Protein AF-A0ABD5V2D1-F1 (afdb_monomer_lite)

Organism: NCBI:txid175632

Sequence (102 aa):
MLSLGTVVGLAFIVGVHTVIASILVRFFRLRLDTRGGMVVFSLVLVPVALAVSLLFLGQLPIFGGVDRQTVMLVAILLPLLLGFAIDLFWMPTPEEVEAARR

Structure (mmCIF, N/CA/C/O backbone):
data_AF-A0ABD5V2D1-F1
#
_entry.id   AF-A0ABD5V2D1-F1
#
loop_
_atom_site.group_PDB
_atom_site.id
_atom_site.type_symbol
_atom_site.label_atom_id
_atom_site.label_alt_id
_atom_site.label_comp_id
_atom_site.label_asym_id
_atom_site.label_entity_id
_atom_site.label_seq_id
_atom_site.pdbx_PDB_ins_code
_atom_site.Cartn_x
_atom_site.Cartn_y
_atom_site.Cartn_z
_atom_site.occupancy
_atom_site.B_iso_or_equiv
_atom_site.auth_seq_id
_atom_site.auth_comp_id
_atom_site.auth_asym_id
_atom_site.auth_atom_id
_atom_site.pdbx_PDB_model_num
ATOM 1 N N . MET A 1 1 ? 22.477 1.439 -15.214 1.00 73.44 1 MET A N 1
ATOM 2 C CA . MET A 1 1 ? 22.058 2.694 -14.549 1.00 73.44 1 MET A CA 1
ATOM 3 C C . MET A 1 1 ? 20.544 2.790 -14.648 1.00 73.44 1 MET A C 1
ATOM 5 O O . MET A 1 1 ? 20.020 2.434 -15.696 1.00 73.44 1 MET A O 1
ATOM 9 N N . LEU A 1 2 ? 19.850 3.201 -13.582 1.00 83.94 2 LEU A N 1
ATOM 10 C CA . LEU A 1 2 ? 18.399 3.423 -13.628 1.00 83.94 2 LEU A CA 1
ATOM 11 C C . LEU A 1 2 ? 18.104 4.724 -14.375 1.00 83.94 2 LEU A C 1
ATOM 13 O O . LEU A 1 2 ? 18.794 5.721 -14.164 1.00 83.94 2 LEU A O 1
ATOM 17 N N . SER A 1 3 ? 17.096 4.716 -15.244 1.00 89.56 3 SER A N 1
ATOM 18 C CA . SER A 1 3 ? 16.662 5.938 -15.922 1.00 89.56 3 SER A CA 1
ATOM 19 C C . SER A 1 3 ? 15.811 6.802 -14.986 1.00 89.56 3 SER A C 1
ATOM 21 O O . SER A 1 3 ? 15.143 6.282 -14.089 1.00 89.56 3 SER A O 1
ATOM 23 N N . LEU A 1 4 ? 15.777 8.118 -15.220 1.00 90.25 4 LEU A N 1
ATOM 24 C CA . LEU A 1 4 ? 14.874 9.017 -14.492 1.00 90.25 4 LEU A CA 1
ATOM 25 C C . LEU A 1 4 ? 13.406 8.589 -14.653 1.00 90.25 4 LEU A C 1
ATOM 27 O O . LEU A 1 4 ? 12.660 8.587 -13.678 1.00 90.25 4 LEU A O 1
ATOM 31 N N . GLY A 1 5 ? 13.011 8.162 -15.858 1.00 89.75 5 GLY A N 1
ATOM 32 C CA . GLY A 1 5 ? 11.663 7.652 -16.125 1.00 89.75 5 GLY A CA 1
ATOM 33 C C . GLY A 1 5 ? 11.323 6.419 -15.286 1.00 89.75 5 GLY A C 1
ATOM 34 O O . GLY A 1 5 ? 10.216 6.325 -14.762 1.00 89.75 5 GLY A O 1
ATOM 35 N N . THR A 1 6 ? 12.297 5.531 -15.070 1.00 90.06 6 THR A N 1
ATOM 36 C CA . THR A 1 6 ? 12.155 4.350 -14.206 1.00 90.06 6 THR A CA 1
ATOM 37 C C . THR A 1 6 ? 11.908 4.734 -12.758 1.00 90.06 6 THR A C 1
ATOM 39 O O . THR A 1 6 ? 10.995 4.207 -12.125 1.00 90.06 6 THR A O 1
ATOM 42 N N . VAL A 1 7 ? 12.692 5.677 -12.236 1.00 91.75 7 VAL A N 1
ATOM 43 C CA . VAL A 1 7 ? 12.557 6.141 -10.851 1.00 91.75 7 VAL A CA 1
ATOM 44 C C . VAL A 1 7 ? 11.211 6.836 -10.642 1.00 91.75 7 VAL A C 1
ATOM 46 O O . VAL A 1 7 ? 10.490 6.501 -9.705 1.00 91.75 7 VAL A O 1
ATOM 49 N N . VAL A 1 8 ? 10.840 7.758 -11.534 1.00 92.69 8 VAL A N 1
ATOM 50 C CA . VAL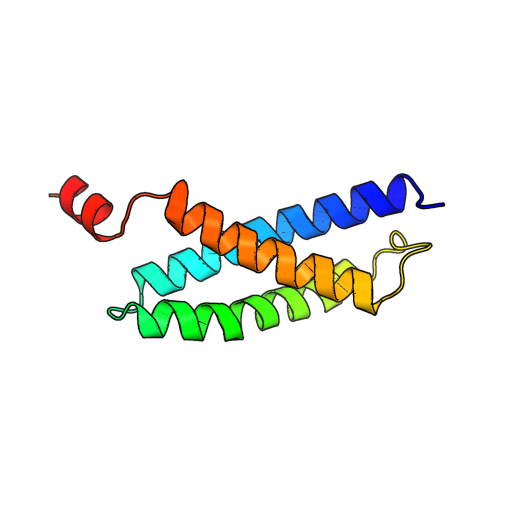 A 1 8 ? 9.569 8.495 -11.456 1.00 92.69 8 VAL A CA 1
ATOM 51 C C . VAL A 1 8 ? 8.373 7.554 -11.606 1.00 92.69 8 VAL A C 1
ATOM 53 O O . VAL A 1 8 ? 7.416 7.653 -10.842 1.00 92.69 8 VAL A O 1
ATOM 56 N N . GLY A 1 9 ? 8.439 6.606 -12.542 1.00 91.06 9 GLY A N 1
ATOM 57 C CA . GLY A 1 9 ? 7.392 5.612 -12.760 1.00 91.06 9 GLY A CA 1
ATOM 58 C C . GLY A 1 9 ? 7.154 4.718 -11.548 1.00 91.06 9 GLY A C 1
ATOM 59 O O . GLY A 1 9 ? 6.015 4.543 -11.115 1.00 91.06 9 GLY A O 1
ATOM 60 N N . LEU A 1 10 ? 8.232 4.196 -10.957 1.00 92.19 10 LEU A N 1
ATOM 61 C CA . LEU A 1 10 ? 8.148 3.404 -9.731 1.00 92.19 10 LEU A CA 1
ATOM 62 C C . LEU A 1 10 ? 7.605 4.225 -8.562 1.00 92.19 10 LEU A C 1
ATOM 64 O O . LEU A 1 10 ? 6.714 3.752 -7.862 1.00 92.19 10 LEU A O 1
ATOM 68 N N . ALA A 1 11 ? 8.092 5.453 -8.372 1.00 94.19 11 ALA A N 1
ATOM 69 C CA . ALA A 1 11 ? 7.614 6.334 -7.309 1.00 94.19 11 ALA A CA 1
ATOM 70 C C . ALA A 1 11 ? 6.114 6.634 -7.447 1.00 94.19 11 ALA A C 1
ATOM 72 O O . ALA A 1 11 ? 5.381 6.569 -6.460 1.00 94.19 11 ALA A O 1
ATOM 73 N N . PHE A 1 12 ? 5.642 6.895 -8.670 1.00 9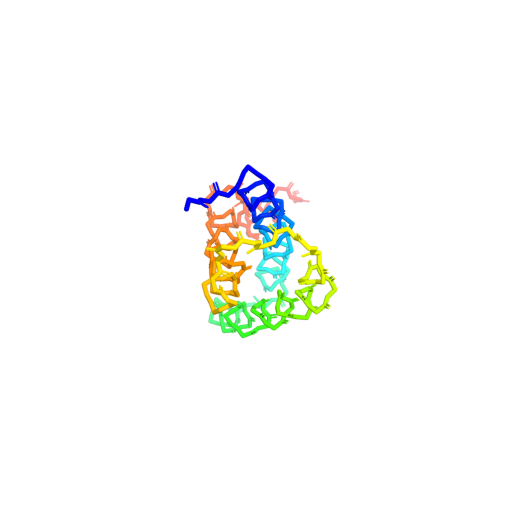4.19 12 PHE A N 1
ATOM 74 C CA . PHE A 1 12 ? 4.225 7.109 -8.950 1.00 94.19 12 PHE A CA 1
ATOM 75 C C . PHE A 1 12 ? 3.380 5.888 -8.569 1.00 94.19 12 PHE A C 1
ATOM 77 O O . PHE A 1 12 ? 2.397 6.023 -7.842 1.00 94.19 12 PHE A O 1
ATOM 84 N N . ILE A 1 13 ? 3.784 4.689 -8.996 1.00 94.75 13 ILE A N 1
ATOM 85 C CA . ILE A 1 13 ? 3.051 3.452 -8.688 1.00 94.75 13 ILE A CA 1
ATOM 86 C C . ILE A 1 13 ? 3.053 3.167 -7.196 1.00 94.75 13 ILE A C 1
ATOM 88 O O . ILE A 1 13 ? 2.001 2.860 -6.643 1.00 94.75 13 ILE A O 1
ATOM 92 N N . VAL A 1 14 ? 4.201 3.309 -6.532 1.00 96.75 14 VAL A N 1
ATOM 93 C CA . VAL A 1 14 ? 4.302 3.159 -5.076 1.00 96.75 14 VAL A CA 1
ATOM 94 C C . VAL A 1 14 ? 3.367 4.144 -4.379 1.00 96.75 14 VAL A C 1
ATOM 96 O O . VAL A 1 14 ? 2.657 3.743 -3.461 1.00 96.75 14 VAL A O 1
ATOM 99 N N . GLY A 1 15 ? 3.298 5.398 -4.831 1.00 97.81 15 GLY A N 1
ATOM 100 C CA . GLY A 1 15 ? 2.370 6.397 -4.299 1.00 97.81 15 GLY A CA 1
ATOM 101 C C . GLY A 1 15 ? 0.905 5.982 -4.453 1.00 97.81 15 GLY A C 1
ATOM 102 O O . GLY A 1 15 ? 0.178 5.917 -3.463 1.00 97.81 15 GLY A O 1
ATOM 103 N N . VAL A 1 16 ? 0.484 5.625 -5.671 1.00 97.19 16 VAL A N 1
ATOM 104 C CA . VAL A 1 16 ? -0.888 5.162 -5.957 1.00 97.19 16 VAL A CA 1
ATOM 105 C C . VAL A 1 16 ? -1.237 3.931 -5.122 1.00 97.19 16 VAL A C 1
ATOM 107 O O . VAL A 1 16 ? -2.279 3.883 -4.472 1.00 97.19 16 VAL A O 1
ATOM 110 N N . HIS A 1 17 ? -0.349 2.944 -5.087 1.00 98.00 17 HIS A N 1
ATOM 111 C CA . HIS A 1 17 ? -0.545 1.732 -4.307 1.00 98.00 17 HIS A CA 1
ATOM 112 C C . HIS A 1 17 ? -0.574 1.997 -2.806 1.00 98.00 17 HIS A C 1
ATOM 114 O O . HIS A 1 17 ? -1.312 1.323 -2.096 1.00 98.00 17 HIS A O 1
ATOM 120 N N . THR A 1 18 ? 0.183 2.979 -2.315 1.00 98.69 18 THR A N 1
ATOM 121 C CA . THR A 1 18 ? 0.160 3.357 -0.897 1.00 98.69 18 THR A CA 1
ATOM 122 C C . THR A 1 18 ? -1.198 3.942 -0.538 1.00 98.69 18 THR A C 1
ATOM 124 O O . THR A 1 18 ? -1.763 3.571 0.483 1.00 98.69 18 THR A O 1
ATOM 127 N N . VAL A 1 19 ? -1.778 4.781 -1.403 1.00 98.44 19 VAL A N 1
ATOM 128 C CA . VAL A 1 19 ? -3.147 5.286 -1.212 1.00 98.44 19 VAL A CA 1
ATOM 129 C C . VAL A 1 19 ? -4.151 4.132 -1.164 1.00 98.44 19 VAL A C 1
ATOM 131 O O . VAL A 1 19 ? -4.951 4.062 -0.232 1.00 98.44 19 VAL A O 1
ATOM 134 N N . ILE A 1 20 ? -4.082 3.195 -2.118 1.00 98.44 20 ILE A N 1
ATOM 135 C CA . ILE A 1 20 ? -4.960 2.013 -2.145 1.00 98.44 20 ILE A CA 1
ATOM 136 C C . ILE A 1 20 ? -4.799 1.188 -0.859 1.00 98.44 20 ILE A C 1
ATOM 138 O O . ILE A 1 20 ? -5.793 0.838 -0.223 1.00 98.44 20 ILE A O 1
ATOM 142 N N . ALA A 1 21 ? -3.559 0.905 -0.456 1.00 98.69 21 ALA A N 1
ATOM 143 C CA . ALA A 1 21 ? -3.253 0.128 0.736 1.00 98.69 21 ALA A CA 1
ATOM 144 C C . ALA A 1 21 ? -3.780 0.804 2.006 1.00 98.69 21 ALA A C 1
ATOM 146 O O . ALA A 1 21 ? -4.488 0.158 2.775 1.00 98.69 21 ALA A O 1
ATOM 147 N N . SER A 1 22 ? -3.520 2.101 2.196 1.00 98.50 22 SER A N 1
ATOM 148 C CA . SER A 1 22 ? -4.028 2.873 3.337 1.00 98.50 22 SER A CA 1
ATOM 149 C C . SER A 1 22 ? -5.552 2.821 3.431 1.00 98.50 22 SER A C 1
ATOM 151 O O . SER A 1 22 ? -6.094 2.607 4.513 1.00 98.50 22 SER A O 1
ATOM 153 N N . ILE A 1 23 ? -6.258 2.967 2.303 1.00 98.44 23 ILE A N 1
ATOM 154 C CA . ILE A 1 23 ? -7.727 2.907 2.269 1.00 98.44 23 ILE A CA 1
ATOM 155 C C . ILE A 1 23 ? -8.229 1.517 2.666 1.00 98.44 23 ILE A C 1
ATOM 157 O O . ILE A 1 23 ? -9.147 1.409 3.477 1.00 98.44 23 ILE A O 1
ATOM 161 N N . LEU A 1 24 ? -7.646 0.453 2.112 1.00 98.50 24 LEU A N 1
ATOM 162 C CA . LEU A 1 24 ? -8.087 -0.915 2.386 1.00 98.50 24 LEU A CA 1
ATOM 163 C C . LEU A 1 24 ? -7.778 -1.350 3.822 1.00 98.50 24 LEU A C 1
ATOM 165 O O . LEU A 1 24 ? -8.657 -1.891 4.490 1.00 98.50 24 LEU A O 1
ATOM 169 N N . VAL A 1 25 ? -6.572 -1.065 4.326 1.00 98.00 25 VAL A N 1
ATOM 170 C CA . VAL A 1 25 ? -6.206 -1.316 5.730 1.00 98.00 25 VAL A CA 1
ATOM 171 C C . VAL A 1 25 ? -7.179 -0.586 6.657 1.00 98.00 25 VAL A C 1
ATOM 173 O O . VAL A 1 25 ? -7.742 -1.196 7.571 1.00 98.00 25 VAL A O 1
ATOM 176 N N . ARG A 1 26 ? -7.460 0.695 6.369 1.00 96.44 26 ARG A N 1
ATOM 177 C CA . ARG A 1 26 ? -8.432 1.488 7.128 1.00 96.44 26 ARG A CA 1
ATOM 178 C C . ARG A 1 26 ? -9.827 0.878 7.074 1.00 96.44 26 ARG A C 1
ATOM 180 O O . ARG A 1 26 ? -10.499 0.789 8.098 1.00 96.44 26 ARG A O 1
ATOM 187 N N . PHE A 1 27 ? -10.270 0.451 5.896 1.00 96.94 27 PHE A N 1
ATOM 188 C CA . PHE A 1 27 ? -11.566 -0.190 5.717 1.00 96.94 27 PHE A CA 1
ATOM 189 C C . PHE A 1 27 ? -11.689 -1.448 6.582 1.00 96.94 27 PHE A C 1
ATOM 191 O O . PHE A 1 27 ? -12.672 -1.582 7.306 1.00 96.94 27 PHE A O 1
ATOM 198 N N . PHE A 1 28 ? -10.688 -2.333 6.576 1.00 96.75 28 PHE A N 1
ATOM 199 C CA . PHE A 1 28 ? -10.716 -3.538 7.407 1.00 96.75 28 PHE A CA 1
ATOM 200 C C . PHE A 1 28 ? -10.702 -3.213 8.898 1.00 96.75 28 PHE A C 1
ATOM 202 O O . PHE A 1 28 ? -11.445 -3.835 9.650 1.00 96.75 28 PHE A O 1
ATOM 209 N N . ARG A 1 29 ? -9.932 -2.207 9.325 1.00 94.00 29 ARG A N 1
ATOM 210 C CA . ARG A 1 29 ? -9.906 -1.763 10.725 1.00 94.00 29 ARG A CA 1
ATOM 211 C C . ARG A 1 29 ? -11.244 -1.201 11.210 1.00 94.00 29 ARG A C 1
ATOM 213 O O . ARG A 1 29 ? -11.565 -1.357 12.378 1.00 94.00 29 ARG A O 1
ATOM 220 N N . LEU A 1 30 ? -12.010 -0.556 10.330 1.00 94.38 30 LEU A N 1
ATOM 221 C CA . LEU A 1 30 ? -13.333 -0.010 10.654 1.00 94.38 30 LEU A CA 1
ATOM 222 C C . LEU A 1 30 ? -14.467 -1.037 10.539 1.00 94.38 30 LEU A C 1
ATOM 224 O O . LEU A 1 30 ? -15.550 -0.805 11.065 1.00 94.38 30 LEU A O 1
ATOM 228 N N . ARG A 1 31 ? -14.270 -2.120 9.778 1.00 94.38 31 ARG A N 1
ATOM 229 C CA . ARG A 1 31 ? -15.321 -3.108 9.478 1.00 94.38 31 ARG A CA 1
ATOM 230 C C . ARG A 1 31 ? -15.194 -4.412 10.246 1.00 94.38 31 ARG A C 1
ATOM 232 O O . ARG A 1 31 ? -16.176 -5.142 10.322 1.00 94.38 31 ARG A O 1
ATOM 239 N N . LEU A 1 32 ? -14.003 -4.734 10.734 1.00 93.75 32 LEU A N 1
ATOM 240 C CA . LEU A 1 32 ? -13.743 -5.964 11.464 1.00 93.75 32 LEU A CA 1
ATOM 241 C C . LEU A 1 32 ? -13.555 -5.636 12.941 1.00 93.75 32 LEU A C 1
ATOM 243 O O . LEU A 1 32 ? -12.603 -4.958 13.313 1.00 93.75 32 LEU A O 1
ATOM 247 N N . ASP A 1 33 ? -14.412 -6.208 13.780 1.00 86.88 33 ASP A N 1
ATOM 248 C CA . ASP A 1 33 ? -14.402 -5.973 15.231 1.00 86.88 33 ASP A CA 1
ATOM 249 C C . ASP A 1 33 ? -13.196 -6.611 15.942 1.00 86.88 33 ASP A C 1
ATOM 251 O O . ASP A 1 33 ? -12.958 -6.392 17.129 1.00 86.88 33 ASP A O 1
ATOM 255 N N . THR A 1 34 ? -12.408 -7.426 15.230 1.00 90.12 34 THR A N 1
ATOM 256 C CA . THR A 1 34 ? -11.232 -8.100 15.787 1.00 90.12 34 THR A CA 1
ATOM 257 C C . THR A 1 34 ? -9.942 -7.578 15.169 1.00 90.12 34 THR A C 1
ATOM 259 O O . THR A 1 34 ? -9.780 -7.516 13.947 1.00 90.12 34 THR A O 1
ATOM 262 N N . ARG A 1 35 ? -8.955 -7.297 16.031 1.00 82.69 35 ARG A N 1
ATOM 263 C CA . ARG A 1 35 ? -7.607 -6.889 15.598 1.00 82.69 35 ARG A CA 1
ATOM 264 C C . ARG A 1 35 ? -6.949 -7.937 14.694 1.00 82.69 35 ARG A C 1
ATOM 266 O O . ARG A 1 35 ? -6.303 -7.583 13.715 1.00 82.69 35 ARG A O 1
ATOM 273 N N . GLY A 1 36 ? -7.148 -9.224 14.988 1.00 90.94 36 GLY A N 1
ATOM 274 C CA . GLY A 1 36 ? -6.618 -10.322 14.172 1.00 90.94 36 GLY A CA 1
ATOM 275 C C . GLY A 1 36 ? -7.231 -10.377 12.771 1.00 90.94 36 GLY A C 1
ATOM 276 O O . GLY A 1 36 ? -6.502 -10.555 11.797 1.00 90.94 36 GLY A O 1
ATOM 277 N N . GLY A 1 37 ? -8.546 -10.152 12.655 1.00 91.56 37 GLY A N 1
ATOM 278 C CA . GLY A 1 37 ? -9.232 -10.089 11.365 1.00 91.56 37 GLY A CA 1
ATOM 279 C C . GLY A 1 37 ? -8.661 -8.986 10.477 1.00 91.56 37 GLY A C 1
ATOM 280 O O . GLY A 1 37 ? -8.287 -9.250 9.338 1.00 91.56 37 GLY A O 1
ATOM 281 N N . MET A 1 38 ? -8.502 -7.776 11.019 1.00 93.38 38 MET A N 1
ATOM 282 C CA . MET A 1 38 ? -7.904 -6.647 10.298 1.00 93.38 38 MET A CA 1
ATOM 283 C C . MET A 1 38 ? -6.521 -6.979 9.724 1.00 93.38 38 MET A C 1
ATOM 285 O O . MET A 1 38 ? -6.278 -6.726 8.542 1.00 93.38 38 MET A O 1
ATOM 289 N N . VAL A 1 39 ? -5.641 -7.603 10.515 1.00 95.62 39 VAL A N 1
ATOM 290 C CA . VAL A 1 39 ? -4.288 -7.969 10.067 1.00 95.62 39 VAL A CA 1
ATOM 291 C C . VAL A 1 39 ? -4.335 -9.028 8.967 1.00 95.62 39 VAL A C 1
ATOM 293 O O . VAL A 1 39 ? -3.732 -8.832 7.915 1.00 95.62 39 VAL A O 1
ATOM 296 N N . VAL A 1 40 ? -5.072 -10.124 9.169 1.00 97.56 40 VAL A N 1
ATOM 297 C CA . VAL A 1 40 ? -5.141 -11.230 8.197 1.00 97.56 40 VAL A CA 1
ATOM 298 C C . VAL A 1 40 ? -5.727 -10.759 6.866 1.00 97.56 40 VAL A C 1
ATOM 300 O O . VAL A 1 40 ? -5.137 -11.004 5.815 1.00 97.56 40 VAL A O 1
ATOM 303 N N . PHE A 1 41 ? -6.850 -10.037 6.897 1.00 96.50 41 PHE A N 1
ATOM 304 C CA . PHE A 1 41 ? -7.478 -9.529 5.677 1.00 96.50 41 PHE A CA 1
ATOM 305 C C . PHE A 1 41 ? -6.585 -8.519 4.958 1.00 96.50 41 PHE A C 1
ATOM 307 O O . PHE A 1 41 ? -6.479 -8.572 3.734 1.00 96.50 41 PHE A O 1
ATOM 314 N N . SER A 1 42 ? -5.883 -7.658 5.695 1.00 97.75 42 SER A N 1
ATOM 315 C CA . SER A 1 42 ? -4.941 -6.713 5.095 1.00 97.75 42 SER A CA 1
ATOM 316 C C . SER A 1 42 ? -3.759 -7.428 4.435 1.00 97.75 42 SER A C 1
ATOM 318 O O . SER A 1 42 ? -3.442 -7.141 3.286 1.00 97.75 42 SER A O 1
ATOM 320 N N . LEU A 1 43 ? -3.141 -8.403 5.110 1.00 97.94 43 LEU A N 1
ATOM 321 C CA . LEU A 1 43 ? -1.988 -9.143 4.582 1.00 97.94 43 LEU A CA 1
ATOM 322 C C . LEU A 1 43 ? -2.322 -10.022 3.369 1.00 97.94 43 LEU A C 1
ATOM 324 O O . LEU A 1 43 ? -1.420 -10.355 2.607 1.00 97.94 43 LEU A O 1
ATOM 328 N N . VAL A 1 44 ? -3.590 -10.392 3.172 1.00 98.19 44 VAL A N 1
ATOM 329 C CA . VAL A 1 44 ? -4.018 -11.218 2.032 1.00 98.19 44 VAL A CA 1
ATOM 330 C C . VAL A 1 44 ? -4.635 -10.368 0.924 1.00 98.19 44 VAL A C 1
ATOM 332 O O . VAL A 1 44 ? -4.181 -10.413 -0.218 1.00 98.19 44 VAL A O 1
ATOM 335 N N . LEU A 1 45 ? -5.660 -9.570 1.232 1.00 98.38 45 LEU A N 1
ATOM 336 C CA . LEU A 1 45 ? -6.447 -8.881 0.208 1.00 98.38 45 LEU A CA 1
ATOM 337 C C . LEU A 1 45 ? -5.781 -7.610 -0.318 1.00 98.38 45 LEU A C 1
ATOM 339 O O . LEU A 1 45 ? -5.973 -7.286 -1.489 1.00 98.38 45 LEU A O 1
ATOM 343 N N . VAL A 1 46 ? -4.979 -6.905 0.490 1.00 98.44 46 VAL A N 1
ATOM 344 C CA . VAL A 1 46 ? -4.274 -5.709 -0.000 1.00 98.44 46 VAL A CA 1
ATOM 345 C C . VAL A 1 46 ? -3.245 -6.097 -1.063 1.00 98.44 46 VAL A C 1
ATOM 347 O O . VAL A 1 46 ? -3.337 -5.550 -2.161 1.00 98.44 46 VAL A O 1
ATOM 350 N N . PRO A 1 47 ? -2.339 -7.078 -0.853 1.00 98.31 47 PRO A N 1
ATOM 351 C CA . PRO A 1 47 ? -1.429 -7.517 -1.911 1.00 98.31 47 PRO A CA 1
ATOM 352 C C . PRO A 1 47 ? -2.136 -7.974 -3.183 1.00 98.31 47 PRO A C 1
ATOM 354 O O . PRO A 1 47 ? -1.670 -7.659 -4.274 1.00 98.31 47 PRO A O 1
ATOM 357 N N . VAL A 1 48 ? -3.273 -8.668 -3.059 1.00 98.25 48 VAL A N 1
ATOM 358 C CA . VAL A 1 48 ? -4.082 -9.079 -4.216 1.00 98.25 48 VAL A CA 1
ATOM 359 C C . VAL A 1 48 ? -4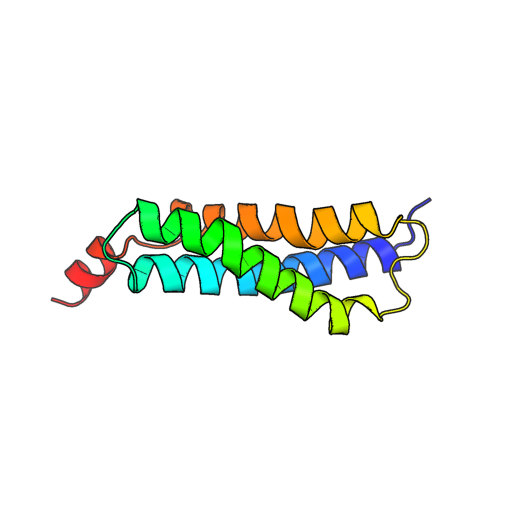.604 -7.860 -4.975 1.00 98.25 48 VAL A C 1
ATOM 361 O O . VAL A 1 48 ? -4.444 -7.794 -6.191 1.00 98.25 48 VAL A O 1
ATOM 364 N N . ALA A 1 49 ? -5.164 -6.865 -4.285 1.00 98.12 49 ALA A N 1
ATOM 365 C CA . ALA A 1 49 ? -5.641 -5.636 -4.918 1.00 98.12 49 ALA A CA 1
ATOM 366 C C . ALA A 1 49 ? -4.508 -4.870 -5.626 1.00 98.12 49 ALA A C 1
ATOM 368 O O . ALA A 1 49 ? -4.676 -4.422 -6.762 1.00 98.12 49 ALA A O 1
ATOM 369 N N . LEU A 1 50 ? -3.334 -4.773 -4.995 1.00 98.12 50 LEU A N 1
ATOM 370 C CA . LEU A 1 50 ? -2.153 -4.146 -5.596 1.00 98.12 50 LEU A CA 1
ATOM 371 C C . LEU A 1 50 ? -1.643 -4.935 -6.814 1.00 98.12 50 LEU A C 1
ATOM 373 O O . LEU A 1 50 ? -1.299 -4.346 -7.837 1.00 98.12 50 LEU A O 1
ATOM 377 N N . ALA A 1 51 ? -1.636 -6.268 -6.749 1.00 95.94 51 ALA A N 1
ATOM 378 C CA . ALA A 1 51 ? -1.256 -7.119 -7.874 1.00 95.94 51 ALA A CA 1
ATOM 379 C C . ALA A 1 51 ? -2.228 -6.977 -9.058 1.00 95.94 51 ALA A C 1
ATOM 381 O O . ALA A 1 51 ? -1.787 -6.893 -10.203 1.00 95.94 51 ALA A O 1
ATOM 382 N N . VAL A 1 52 ? -3.536 -6.887 -8.794 1.00 96.06 52 VAL A N 1
ATOM 383 C CA . VAL A 1 52 ? -4.552 -6.625 -9.826 1.00 96.06 52 VAL A CA 1
ATOM 384 C C . VAL A 1 52 ? -4.351 -5.243 -10.451 1.00 96.06 52 VAL A C 1
ATOM 386 O O . VAL A 1 52 ? -4.376 -5.120 -11.671 1.00 96.06 52 VAL A O 1
ATOM 389 N N . SER A 1 53 ? -4.076 -4.214 -9.646 1.00 94.06 53 SER A N 1
ATOM 390 C CA . SER A 1 53 ? -3.750 -2.864 -10.131 1.00 94.06 53 SER A CA 1
ATOM 391 C C . SER A 1 53 ? -2.524 -2.856 -11.065 1.00 94.06 53 SER A C 1
ATOM 393 O O . SER A 1 53 ? -2.534 -2.211 -12.119 1.00 94.06 53 SER A O 1
ATOM 395 N N . LEU A 1 54 ? -1.496 -3.657 -10.757 1.00 91.81 54 LEU A N 1
ATOM 396 C CA . LEU A 1 54 ? -0.315 -3.827 -11.614 1.00 91.81 54 LEU A CA 1
ATOM 397 C C . LEU A 1 54 ? -0.612 -4.455 -12.977 1.00 91.81 54 LEU A C 1
ATOM 399 O O . LEU A 1 54 ? 0.167 -4.230 -13.900 1.00 91.81 54 LEU A O 1
ATOM 403 N N . LEU A 1 55 ? -1.709 -5.197 -13.156 1.00 90.12 55 LEU A N 1
ATOM 404 C CA . LEU A 1 55 ? -2.080 -5.706 -14.484 1.00 90.12 55 LEU A CA 1
ATOM 405 C C . LEU A 1 55 ? -2.327 -4.563 -15.477 1.00 90.12 55 LEU A C 1
ATOM 407 O O . LEU A 1 55 ? -2.057 -4.719 -16.669 1.00 90.12 55 LEU A O 1
ATOM 411 N N . PHE A 1 56 ? -2.776 -3.411 -14.970 1.00 88.19 56 PHE A N 1
ATOM 412 C CA . PHE A 1 56 ? -3.036 -2.204 -15.747 1.00 88.19 56 PHE A CA 1
ATOM 413 C C . PHE A 1 56 ? -1.826 -1.262 -15.745 1.00 88.19 56 PHE A C 1
ATOM 415 O O . PHE A 1 56 ? -1.335 -0.880 -16.805 1.00 88.19 56 PHE A O 1
ATOM 422 N N . LEU A 1 57 ? -1.296 -0.924 -14.563 1.00 84.25 57 LEU A N 1
ATOM 423 C CA . LEU A 1 57 ? -0.186 0.033 -14.423 1.00 84.25 57 LEU A CA 1
ATOM 424 C C . LEU A 1 57 ? 1.166 -0.534 -14.885 1.00 84.25 57 LEU A C 1
ATOM 426 O O . LEU A 1 57 ? 2.046 0.209 -15.314 1.00 84.25 57 LEU A O 1
ATOM 430 N N . GLY A 1 58 ? 1.335 -1.854 -14.826 1.00 78.62 58 GLY A N 1
ATOM 431 C CA . GLY A 1 58 ? 2.556 -2.550 -15.229 1.00 78.62 58 GLY A CA 1
ATOM 432 C C . GLY A 1 58 ? 2.791 -2.588 -16.741 1.00 78.62 58 GLY A C 1
ATOM 433 O O . GLY A 1 58 ? 3.864 -3.005 -17.164 1.00 78.62 58 GLY A O 1
ATOM 434 N N . GLN A 1 59 ? 1.826 -2.142 -17.553 1.00 80.88 59 GLN A N 1
ATOM 435 C CA . GLN A 1 59 ? 1.965 -2.059 -19.015 1.00 80.88 59 GLN A CA 1
ATOM 436 C C . GLN A 1 59 ? 2.765 -0.830 -19.471 1.00 80.88 59 GLN A C 1
ATOM 438 O O . GLN A 1 59 ? 3.107 -0.709 -20.646 1.00 80.88 59 GLN A O 1
ATOM 443 N N . LEU A 1 60 ? 3.048 0.109 -18.564 1.00 80.25 60 LEU A N 1
ATOM 444 C CA . LEU A 1 60 ? 3.775 1.326 -18.899 1.00 80.25 60 LEU A CA 1
ATOM 445 C C . LEU A 1 60 ? 5.229 0.991 -19.293 1.00 80.25 60 LEU A C 1
ATOM 447 O O . LEU A 1 60 ? 5.915 0.288 -18.547 1.00 80.25 60 LEU A O 1
ATOM 451 N N . PRO A 1 61 ? 5.759 1.532 -20.408 1.00 78.12 61 PRO A N 1
ATOM 452 C CA . PRO A 1 61 ? 7.113 1.240 -20.892 1.00 78.12 61 PRO A CA 1
ATOM 453 C C . PRO A 1 61 ? 8.200 1.995 -20.101 1.00 78.12 61 PRO A C 1
ATOM 455 O O . PRO A 1 61 ? 9.181 2.475 -20.661 1.00 78.12 61 PRO A O 1
ATOM 458 N N . ILE A 1 62 ? 8.017 2.140 -18.788 1.00 81.19 62 ILE A N 1
ATOM 459 C CA . ILE A 1 62 ? 8.838 2.992 -17.920 1.00 81.19 62 ILE A CA 1
ATOM 460 C C . ILE A 1 62 ? 9.758 2.197 -16.992 1.00 81.19 62 ILE A C 1
ATOM 462 O O . ILE A 1 62 ? 10.644 2.782 -16.392 1.00 81.19 62 ILE A O 1
ATOM 466 N N . PHE A 1 63 ? 9.639 0.868 -16.909 1.00 77.44 63 PHE A N 1
ATOM 467 C CA . PHE A 1 63 ? 10.446 0.040 -15.992 1.00 77.44 63 PHE A CA 1
ATOM 468 C C . PHE A 1 63 ? 11.816 -0.387 -16.534 1.00 77.44 63 PHE A C 1
ATOM 470 O O . PHE A 1 63 ? 12.431 -1.314 -16.007 1.00 77.44 63 PHE A O 1
ATOM 477 N N . GLY A 1 64 ? 12.306 0.260 -17.595 1.00 78.69 64 GLY A N 1
ATOM 478 C CA . GLY A 1 64 ? 13.569 -0.107 -18.233 1.00 78.69 64 GLY A CA 1
ATOM 479 C C . GLY A 1 64 ? 14.716 -0.211 -17.221 1.00 78.69 64 GLY A C 1
ATOM 480 O O . GLY A 1 64 ? 14.962 0.719 -16.450 1.00 78.69 64 GLY A O 1
ATOM 481 N N . GLY A 1 65 ? 15.409 -1.352 -17.222 1.00 81.75 65 GLY A N 1
ATOM 482 C CA . GLY A 1 65 ? 16.582 -1.597 -16.378 1.00 81.75 65 GLY A CA 1
ATOM 483 C C . GLY A 1 65 ? 16.309 -2.138 -14.969 1.00 81.75 65 GLY A C 1
ATOM 484 O O . GLY A 1 65 ? 17.269 -2.284 -14.216 1.00 81.75 65 GLY A O 1
ATOM 485 N N . VAL A 1 66 ? 15.058 -2.452 -14.612 1.00 87.25 66 VAL A N 1
ATOM 486 C CA . VAL A 1 66 ? 14.703 -3.168 -13.370 1.00 87.25 66 VAL A CA 1
ATOM 487 C C . VAL A 1 66 ? 14.029 -4.485 -13.736 1.00 87.25 66 VAL A C 1
ATOM 489 O O . VAL A 1 66 ? 13.177 -4.526 -14.623 1.00 87.25 66 VAL A O 1
ATOM 492 N N . ASP A 1 67 ? 14.406 -5.574 -13.071 1.00 88.62 67 ASP A N 1
ATOM 493 C CA . ASP A 1 67 ? 13.752 -6.857 -13.287 1.00 88.62 67 ASP A CA 1
ATOM 494 C C . ASP A 1 67 ? 12.305 -6.842 -12.759 1.00 88.62 67 ASP A C 1
ATOM 496 O O . ASP A 1 67 ? 11.950 -6.148 -11.801 1.00 88.62 67 ASP A O 1
ATOM 500 N N . ARG A 1 68 ? 11.441 -7.636 -13.396 1.00 86.38 68 ARG A N 1
ATOM 501 C CA . ARG A 1 68 ? 10.003 -7.662 -13.101 1.00 86.38 68 ARG A CA 1
ATOM 502 C C . ARG A 1 68 ? 9.698 -8.070 -11.656 1.00 86.38 68 ARG A C 1
ATOM 504 O O . ARG A 1 68 ? 8.716 -7.590 -11.091 1.00 86.38 68 ARG A O 1
ATOM 511 N N . GLN A 1 69 ? 10.514 -8.944 -11.070 1.00 90.62 69 GLN A N 1
ATOM 512 C CA . GLN A 1 69 ? 10.314 -9.430 -9.709 1.00 90.62 69 GLN A CA 1
ATOM 513 C C . GLN A 1 69 ? 10.571 -8.313 -8.693 1.00 90.62 69 GLN A C 1
ATOM 515 O O . GLN A 1 69 ? 9.750 -8.115 -7.798 1.00 90.62 69 GLN A O 1
ATOM 520 N N . THR A 1 70 ? 11.636 -7.531 -8.874 1.00 90.50 70 THR A N 1
ATOM 521 C CA . THR A 1 70 ? 11.926 -6.348 -8.055 1.00 90.50 70 THR A CA 1
ATOM 522 C C . THR A 1 70 ? 10.818 -5.305 -8.168 1.00 90.50 70 THR A C 1
ATOM 524 O O . THR A 1 70 ? 10.355 -4.808 -7.142 1.00 90.50 70 THR A O 1
ATOM 527 N N . VAL A 1 71 ? 10.329 -5.010 -9.382 1.00 90.00 71 VAL A N 1
ATOM 528 C CA . VAL A 1 71 ? 9.200 -4.076 -9.572 1.00 90.00 71 VAL A CA 1
ATOM 529 C C . VAL A 1 71 ? 7.968 -4.550 -8.805 1.00 90.00 71 VAL A C 1
ATOM 531 O O . VAL A 1 71 ? 7.387 -3.768 -8.057 1.00 90.00 71 VAL A O 1
ATOM 534 N N . MET A 1 72 ? 7.583 -5.823 -8.947 1.00 91.31 72 MET A N 1
ATOM 535 C CA . MET A 1 72 ? 6.426 -6.378 -8.238 1.00 91.31 72 MET A CA 1
ATOM 536 C C . MET A 1 72 ? 6.604 -6.324 -6.721 1.00 91.31 72 MET A C 1
ATOM 538 O O . MET A 1 72 ? 5.687 -5.908 -6.016 1.00 91.31 72 MET A O 1
ATOM 542 N N . LEU A 1 73 ? 7.773 -6.716 -6.211 1.00 94.50 73 LEU A N 1
ATOM 543 C CA . LEU A 1 73 ? 8.034 -6.736 -4.776 1.00 94.50 73 LEU A CA 1
ATOM 544 C C . LEU A 1 73 ? 7.979 -5.326 -4.185 1.00 94.50 73 LEU A C 1
ATOM 546 O O . LEU A 1 73 ? 7.279 -5.113 -3.200 1.00 94.50 73 LEU A O 1
ATOM 550 N N . VAL A 1 74 ? 8.639 -4.350 -4.813 1.00 95.19 74 VAL A N 1
ATOM 551 C CA . VAL A 1 74 ? 8.622 -2.951 -4.358 1.00 95.19 74 VAL A CA 1
ATOM 552 C C . VAL A 1 74 ? 7.221 -2.356 -4.471 1.00 95.19 74 VAL A C 1
ATOM 554 O O . VAL A 1 74 ? 6.746 -1.742 -3.522 1.00 95.19 74 VAL A O 1
ATOM 557 N N . ALA A 1 75 ? 6.528 -2.566 -5.589 1.00 95.88 75 ALA A N 1
ATOM 558 C CA . ALA A 1 75 ? 5.194 -2.017 -5.803 1.00 95.88 75 ALA A CA 1
ATOM 559 C C . ALA A 1 75 ? 4.117 -2.662 -4.915 1.00 95.88 75 ALA A C 1
ATOM 561 O O . ALA A 1 75 ? 3.028 -2.114 -4.810 1.00 95.88 75 ALA A O 1
ATOM 562 N N . ILE A 1 76 ? 4.371 -3.802 -4.272 1.00 97.56 76 ILE A N 1
ATOM 563 C CA . ILE A 1 76 ? 3.390 -4.455 -3.393 1.00 97.56 76 ILE A CA 1
ATOM 564 C C . ILE A 1 76 ? 3.788 -4.304 -1.926 1.00 97.56 76 ILE A C 1
ATOM 566 O O . ILE A 1 76 ? 3.011 -3.791 -1.121 1.00 97.56 76 ILE A O 1
ATOM 570 N N . LEU A 1 77 ? 4.997 -4.739 -1.571 1.00 98.19 77 LEU A N 1
ATOM 571 C CA . LEU A 1 77 ? 5.424 -4.841 -0.180 1.00 98.19 77 LEU A CA 1
ATOM 572 C C . LEU A 1 77 ? 5.579 -3.466 0.468 1.00 98.19 77 LEU A C 1
ATOM 574 O O . LEU A 1 77 ? 5.095 -3.259 1.579 1.00 98.19 77 LEU A O 1
ATOM 578 N N . LEU A 1 78 ? 6.221 -2.518 -0.220 1.00 98.31 78 LEU A N 1
ATOM 579 C CA . LEU A 1 78 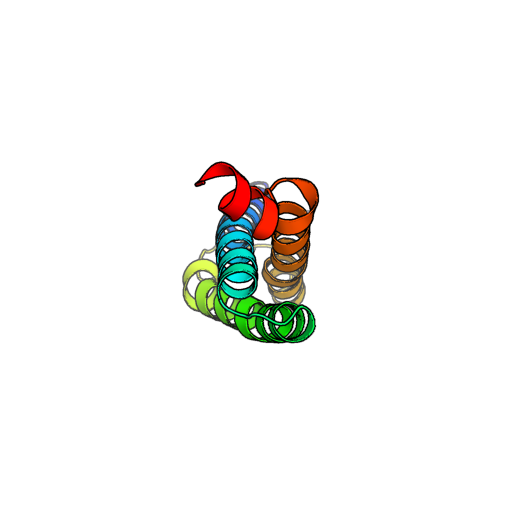? 6.448 -1.189 0.341 1.00 98.31 78 LEU A CA 1
ATOM 580 C C . LEU A 1 78 ? 5.118 -0.444 0.575 1.00 98.31 78 LEU A C 1
ATOM 582 O O . LEU A 1 78 ? 4.898 -0.001 1.701 1.00 98.31 78 LEU A O 1
ATOM 586 N N . PRO A 1 79 ? 4.185 -0.374 -0.394 1.00 98.69 79 PRO A N 1
ATOM 587 C CA . PRO A 1 79 ? 2.861 0.193 -0.161 1.00 98.69 79 PRO A CA 1
ATOM 588 C C . PRO A 1 79 ? 2.042 -0.491 0.927 1.00 98.69 79 PRO A C 1
ATOM 590 O O . PRO A 1 79 ? 1.355 0.198 1.671 1.00 98.69 79 PRO A O 1
ATOM 593 N N . LEU A 1 80 ? 2.113 -1.821 1.053 1.00 98.62 80 LEU A N 1
ATOM 594 C CA . LEU A 1 80 ? 1.437 -2.537 2.137 1.00 98.62 80 LEU A CA 1
ATOM 595 C C . LEU A 1 80 ? 1.934 -2.056 3.505 1.00 98.62 80 LEU A C 1
ATOM 597 O O . LEU A 1 80 ? 1.132 -1.708 4.371 1.00 98.62 80 LEU A O 1
ATOM 601 N N . LEU A 1 81 ? 3.258 -2.014 3.685 1.00 98.44 81 LEU A N 1
ATOM 602 C CA . LEU A 1 81 ? 3.881 -1.561 4.927 1.00 98.44 81 LEU A CA 1
ATOM 603 C C . LEU A 1 81 ? 3.563 -0.090 5.209 1.00 98.44 81 LEU A C 1
ATOM 605 O O . LEU A 1 81 ? 3.216 0.253 6.337 1.00 98.44 81 LEU A O 1
ATOM 609 N N . LEU A 1 82 ? 3.630 0.767 4.187 1.00 98.62 82 LEU A N 1
ATOM 610 C CA . LEU A 1 82 ? 3.267 2.177 4.309 1.00 98.62 82 LEU A CA 1
ATOM 611 C C . LEU A 1 82 ? 1.781 2.357 4.631 1.00 98.62 82 LEU A C 1
ATOM 613 O O . LEU A 1 82 ? 1.455 3.199 5.456 1.00 98.62 82 LEU A O 1
ATOM 617 N N . GLY A 1 83 ? 0.891 1.549 4.053 1.00 98.38 83 GLY A N 1
ATOM 618 C CA . GLY A 1 83 ? -0.540 1.577 4.352 1.00 98.38 83 GLY A CA 1
ATOM 619 C C . GLY A 1 83 ? -0.831 1.275 5.820 1.00 98.38 83 GLY A C 1
ATOM 620 O O . GLY A 1 83 ? -1.582 2.005 6.467 1.00 98.38 83 GLY A O 1
ATOM 621 N N . PHE A 1 84 ? -0.165 0.259 6.379 1.00 98.12 84 PHE A N 1
ATOM 622 C CA . PHE A 1 84 ? -0.200 -0.006 7.818 1.00 98.12 84 PHE A CA 1
ATOM 623 C C . PHE A 1 84 ? 0.398 1.139 8.636 1.00 98.12 84 PHE A C 1
ATOM 625 O O . PHE A 1 84 ? -0.214 1.569 9.608 1.00 98.12 84 PHE A O 1
ATOM 632 N N . ALA A 1 85 ? 1.574 1.645 8.260 1.00 98.31 85 ALA A N 1
ATOM 633 C CA . ALA A 1 85 ? 2.227 2.730 8.987 1.00 98.31 85 ALA A CA 1
ATOM 634 C C . ALA A 1 85 ? 1.351 3.993 9.025 1.00 98.31 85 ALA A C 1
ATOM 636 O O . ALA A 1 85 ? 1.200 4.606 10.077 1.00 98.31 85 ALA A O 1
ATOM 637 N N . ILE A 1 86 ? 0.725 4.352 7.903 1.00 98.25 86 ILE A N 1
ATOM 638 C CA . ILE A 1 86 ? -0.191 5.491 7.809 1.00 98.25 86 ILE A CA 1
ATOM 639 C C . ILE A 1 86 ? -1.407 5.278 8.716 1.00 98.25 86 ILE A C 1
ATOM 641 O O . ILE A 1 86 ? -1.732 6.166 9.503 1.00 98.25 86 ILE A O 1
ATOM 645 N N . ASP A 1 87 ? -2.064 4.115 8.663 1.00 96.62 87 ASP A N 1
ATOM 646 C CA . ASP A 1 87 ? -3.241 3.860 9.505 1.00 96.62 87 ASP A CA 1
ATOM 647 C C . ASP A 1 87 ? -2.909 3.799 11.008 1.00 96.62 87 ASP A C 1
ATOM 649 O O . ASP A 1 87 ? -3.711 4.231 11.837 1.00 96.62 87 ASP A O 1
ATOM 653 N N . LEU A 1 88 ? -1.734 3.283 11.375 1.00 94.38 88 LEU A N 1
ATOM 654 C CA . LEU A 1 88 ? -1.341 3.126 12.776 1.00 94.38 88 LEU A CA 1
ATOM 655 C C . LEU A 1 88 ? -0.784 4.408 13.398 1.00 94.38 88 LEU A C 1
ATOM 657 O O . LEU A 1 88 ? -1.052 4.662 14.569 1.00 94.38 88 LEU A O 1
ATOM 661 N N . PHE A 1 89 ? -0.004 5.193 12.649 1.00 96.75 89 PHE A N 1
ATOM 662 C CA . PHE A 1 89 ? 0.725 6.340 13.203 1.00 96.75 89 PHE A CA 1
ATOM 663 C C . PHE A 1 89 ? 0.132 7.705 12.832 1.00 96.75 89 PHE A C 1
ATOM 665 O O . PHE A 1 89 ? 0.377 8.667 13.556 1.00 96.75 89 PHE A O 1
ATOM 672 N N . TRP A 1 90 ? -0.631 7.818 11.737 1.00 96.12 90 TRP A N 1
ATOM 673 C CA . TRP A 1 90 ? -1.181 9.104 11.271 1.00 96.12 90 TRP A CA 1
ATOM 674 C C . TRP A 1 90 ? -2.703 9.214 11.353 1.00 96.12 90 TRP A C 1
ATOM 676 O O . TRP A 1 90 ? -3.227 10.324 11.268 1.00 96.12 90 TRP A O 1
ATOM 686 N N . MET A 1 91 ? -3.422 8.102 11.511 1.00 95.25 91 MET A N 1
ATOM 687 C CA . MET A 1 91 ? -4.883 8.111 11.572 1.00 95.25 91 MET A CA 1
ATOM 688 C C . MET A 1 91 ? -5.388 7.895 13.000 1.00 95.25 91 MET A C 1
ATOM 690 O O . MET A 1 91 ? -4.878 7.015 13.697 1.00 9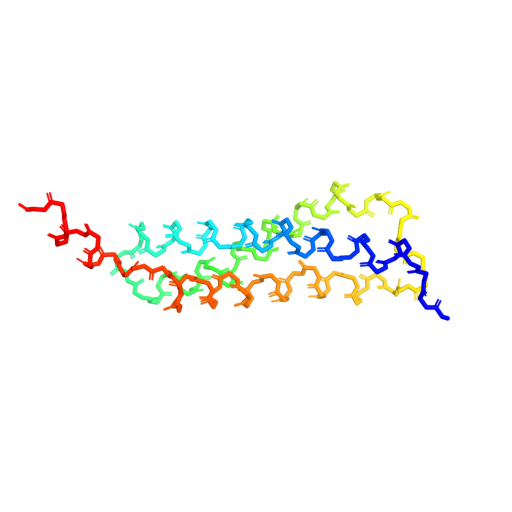5.25 91 MET A O 1
ATOM 694 N N . PRO A 1 92 ? -6.445 8.616 13.422 1.00 93.88 92 PRO A N 1
ATOM 695 C CA . PRO A 1 92 ? -7.081 8.355 14.704 1.00 93.88 92 PRO A CA 1
ATOM 696 C C . PRO A 1 92 ? -7.640 6.934 14.733 1.00 93.88 92 PRO A C 1
ATOM 698 O O . PRO A 1 92 ? -8.101 6.386 13.719 1.00 93.88 92 PRO A O 1
ATOM 701 N N . THR A 1 93 ? -7.612 6.329 15.907 1.00 91.56 93 THR A N 1
ATOM 702 C CA . THR A 1 93 ? -8.188 5.010 16.148 1.00 91.56 93 THR A CA 1
ATOM 703 C C . THR A 1 93 ? -9.711 5.023 15.946 1.00 91.56 93 THR A C 1
AT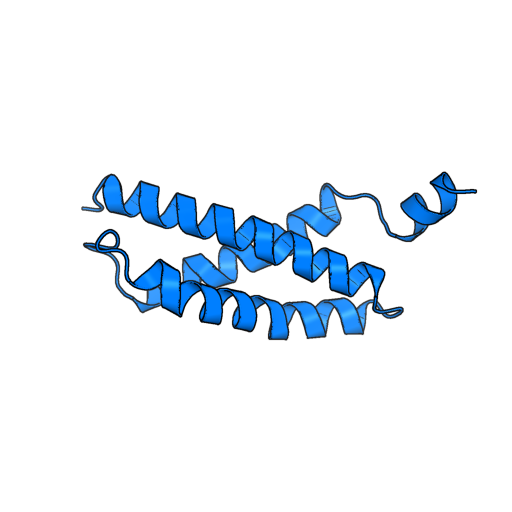OM 705 O O . THR A 1 93 ? -10.338 6.082 16.039 1.00 91.56 93 THR A O 1
ATOM 708 N N . PRO A 1 94 ? -10.337 3.880 15.606 1.00 88.38 94 PRO A N 1
ATOM 709 C CA . PRO A 1 94 ? -11.793 3.791 15.504 1.00 88.38 94 PRO A CA 1
ATOM 710 C C . PRO A 1 94 ? -12.504 4.307 16.761 1.00 88.38 94 PRO A C 1
ATOM 712 O O . PRO A 1 94 ? -13.454 5.076 16.651 1.00 88.38 94 PRO A O 1
ATOM 715 N N . GLU A 1 95 ? -11.979 3.972 17.939 1.00 88.56 95 GLU A N 1
ATOM 716 C CA . GLU A 1 95 ? -12.526 4.367 19.235 1.00 88.56 95 GLU A CA 1
ATOM 717 C C . GLU A 1 95 ? -12.472 5.892 19.444 1.00 88.56 95 GLU A C 1
ATOM 719 O O . GLU A 1 95 ? -13.447 6.494 19.893 1.00 88.56 95 GLU A O 1
ATOM 724 N N . GLU A 1 96 ? -11.367 6.543 19.061 1.00 89.69 96 GLU A N 1
ATOM 725 C CA . GLU A 1 96 ? -11.235 8.010 19.092 1.00 89.69 96 GLU A CA 1
ATOM 726 C C . GLU A 1 96 ? -12.221 8.700 18.138 1.00 89.69 96 GLU A C 1
ATOM 728 O O . GLU A 1 96 ? -12.797 9.736 18.476 1.00 89.69 96 GLU A O 1
ATOM 733 N N . VAL A 1 97 ? -12.455 8.121 16.954 1.00 88.62 97 VAL A N 1
ATOM 734 C CA . VAL A 1 97 ? -13.427 8.652 15.983 1.00 88.62 97 VAL A CA 1
ATOM 735 C C . VAL A 1 97 ? -14.859 8.517 16.500 1.00 88.62 97 VAL A C 1
ATOM 737 O O . VAL A 1 97 ? -15.667 9.423 16.299 1.00 88.62 97 VAL A O 1
ATOM 740 N N . GLU A 1 98 ? -15.190 7.403 17.153 1.00 87.00 98 GLU A N 1
ATOM 741 C CA . GLU A 1 98 ? -16.504 7.190 17.763 1.00 87.00 98 GLU A CA 1
ATOM 742 C C . GLU A 1 98 ? -16.748 8.122 18.952 1.00 87.00 98 GLU A C 1
ATOM 744 O O . GLU A 1 98 ? -17.835 8.692 19.060 1.00 87.00 98 GLU A O 1
ATOM 749 N N . ALA A 1 99 ? -15.741 8.321 19.807 1.00 90.62 99 ALA A N 1
ATOM 750 C CA . ALA A 1 99 ? -15.819 9.236 20.940 1.00 90.62 99 ALA A CA 1
ATOM 751 C C . ALA A 1 99 ? -16.044 10.690 20.495 1.00 90.62 99 ALA A C 1
ATOM 753 O O . ALA A 1 99 ? -16.855 11.385 21.093 1.00 90.62 99 ALA A O 1
ATOM 754 N N . ALA A 1 100 ? -15.392 11.132 19.414 1.00 89.06 100 ALA A N 1
ATOM 755 C CA . ALA A 1 100 ? -15.546 12.489 18.882 1.00 89.06 100 ALA A CA 1
ATOM 756 C C . ALA A 1 100 ? -16.921 12.769 18.237 1.00 89.06 100 ALA A C 1
ATOM 758 O O . ALA A 1 100 ? -17.253 13.925 17.982 1.00 89.06 100 ALA A O 1
ATOM 759 N N . ARG A 1 101 ? -17.704 11.728 17.914 1.00 82.75 101 ARG A N 1
ATOM 760 C CA . ARG A 1 101 ? -19.042 11.853 17.301 1.00 82.75 101 ARG A CA 1
ATOM 761 C C . ARG A 1 101 ? -20.188 11.922 18.316 1.00 82.75 101 ARG A C 1
ATOM 763 O O . ARG A 1 101 ? -21.326 12.114 17.886 1.00 82.75 101 ARG A O 1
ATOM 770 N N . ARG A 1 102 ? -19.915 11.703 19.603 1.00 69.31 102 ARG A N 1
ATOM 771 C CA . ARG A 1 102 ? -20.896 11.750 20.698 1.00 69.31 102 ARG A CA 1
ATOM 772 C C . ARG A 1 102 ? -20.829 13.087 21.420 1.00 69.31 102 ARG A C 1
ATOM 774 O O . ARG A 1 102 ? -21.910 13.532 21.857 1.00 69.31 102 ARG A O 1
#

Foldseek 3Di:
DADPLQVVLLVVLLVVLLVLLLVQLVVQQLPPPDPVRSVVCSVPVSLVVQVVVCVPSVVDPRNPPDDPVVSSCSSRVSSNVSSVCCCPPPNDHNVVVVVVVD

Secondary structure (DSSP, 8-state):
---HHHHHHHHHHHHHHHHHHHHHHHHHHHH-SSHHHHHHHHHHHHHHHHHHHHHHHTTSTT-TTS-HHHHHHHHHHHHHHHHHHHHHHTS--HHHHHHTT-

pLDDT: mean 92.43, std 6.38, range [69.31, 98.69]

Radius of gyration: 15.76 Å; chains: 1; bounding box: 43×24×42 Å

InterPro domains:
  IPR058304 Domain of unknown function DUF7991 [PF25953] (1-99)